Protein AF-A0A1F6NLU6-F1 (afdb_monomer_lite)

pLDDT: mean 85.19, std 16.69, range [38.31, 97.25]

Foldseek 3Di:
DPDPDPPPPPCDVVVVCVDLVVLQVLCVVLVHDSPDDPVNSVVSVVLVVLQVLCVVLVHDSPDDPQRSCCSVPNLVVQQVLCVVLVHDSPDGVVVSVVSVVVVVVVVVVVVVVVVVVD

Sequence (118 aa):
MPEQLNPKHMLYDEDIEDSEEMRLYEAQRLGLPPNTSREDIRDADDEHERKSSAKVLNLPEDATWDQIWEAENGEGERVSRALLFGLDRNTSHTDINKERQRRRKELLKKIWSQIRNT

Secondary structure (DSSP, 8-state):
-PPP--------HHHHHT-HHHHHHHHHHTT--TT--HHHHHHHHHHHHHHHHHHHTT--TT--HHHHHHHHH-HHHHHHHHHHTT--TT--HHHHHHHHHHHHHHHHHHHHHHHHT-

Structure (mmCIF, N/CA/C/O backbone):
data_AF-A0A1F6NLU6-F1
#
_entry.id   AF-A0A1F6NLU6-F1
#
loop_
_atom_site.group_PDB
_atom_site.id
_atom_site.type_symbol
_atom_site.label_atom_id
_atom_site.label_alt_id
_atom_site.label_comp_id
_atom_site.label_asym_id
_atom_site.label_entity_id
_atom_site.label_seq_id
_atom_site.pdbx_PDB_ins_code
_atom_site.Cartn_x
_atom_site.Cartn_y
_atom_site.Cartn_z
_atom_site.occupancy
_atom_site.B_iso_or_equiv
_atom_site.auth_seq_id
_atom_site.auth_comp_id
_atom_site.auth_asym_id
_atom_site.auth_atom_id
_atom_site.pdbx_PDB_model_num
ATOM 1 N N . MET A 1 1 ? 8.544 43.516 -31.305 1.00 38.31 1 MET A N 1
ATOM 2 C CA . MET A 1 1 ? 7.720 42.376 -30.856 1.00 38.31 1 MET A CA 1
ATOM 3 C C . MET A 1 1 ? 8.310 41.915 -29.534 1.00 38.31 1 MET A C 1
ATOM 5 O O . MET A 1 1 ? 9.473 41.533 -29.570 1.00 38.31 1 MET A O 1
ATOM 9 N N . PRO A 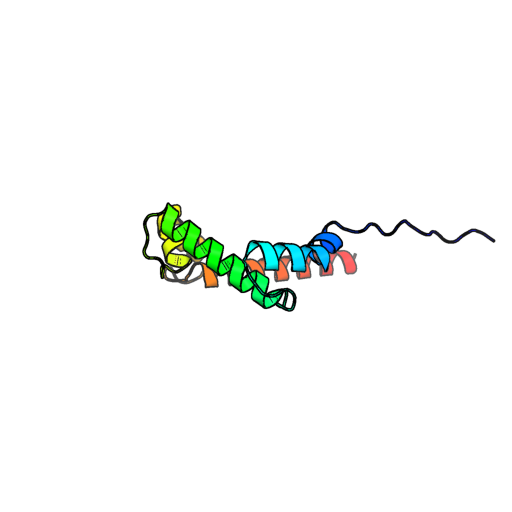1 2 ? 7.638 42.049 -28.379 1.00 41.19 2 PRO A N 1
ATOM 10 C CA . PRO A 1 2 ? 8.167 41.458 -27.160 1.00 41.19 2 PRO A CA 1
ATOM 11 C C . PRO A 1 2 ? 8.045 39.936 -27.271 1.00 41.19 2 PRO A C 1
ATOM 13 O O . PRO A 1 2 ? 6.957 39.404 -27.491 1.00 41.19 2 PRO A O 1
ATOM 16 N N . GLU A 1 3 ? 9.196 39.277 -27.189 1.00 43.41 3 GLU A N 1
ATOM 17 C CA . GLU A 1 3 ? 9.352 37.833 -27.065 1.00 43.41 3 GLU A CA 1
ATOM 18 C C . GLU A 1 3 ? 8.503 37.354 -25.887 1.00 43.41 3 GLU A C 1
ATOM 20 O O . GLU A 1 3 ? 8.671 37.790 -24.746 1.00 43.41 3 GLU A O 1
ATOM 25 N N . GLN A 1 4 ? 7.521 36.515 -26.195 1.00 46.28 4 GLN A N 1
ATOM 26 C CA . GLN A 1 4 ? 6.687 35.876 -25.196 1.00 46.28 4 GLN A CA 1
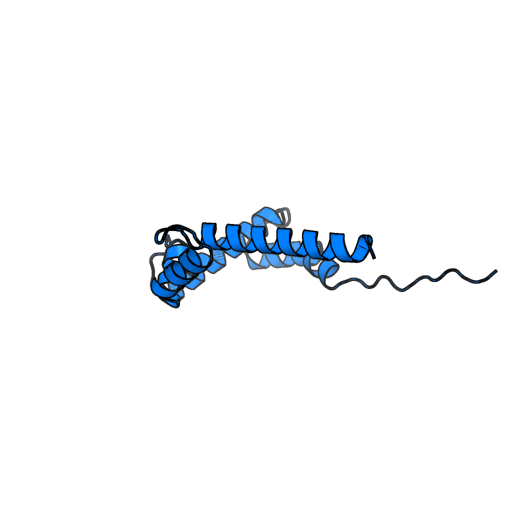ATOM 27 C C . GLN A 1 4 ? 7.580 34.985 -24.334 1.00 46.28 4 GLN A C 1
ATOM 29 O O . GLN A 1 4 ? 8.383 34.213 -24.855 1.00 46.28 4 GLN A O 1
ATOM 34 N N . LEU A 1 5 ? 7.431 35.132 -23.015 1.00 41.91 5 LEU A N 1
ATOM 35 C CA . LEU A 1 5 ? 7.952 34.238 -21.986 1.00 41.91 5 LEU A CA 1
ATOM 36 C C . LEU A 1 5 ? 7.969 32.787 -22.486 1.00 41.91 5 LEU A C 1
ATOM 38 O O . LEU A 1 5 ? 6.912 32.178 -22.623 1.00 41.91 5 LEU A O 1
ATOM 42 N N . ASN A 1 6 ? 9.157 32.226 -22.703 1.00 47.69 6 ASN A N 1
ATOM 43 C CA . ASN A 1 6 ? 9.328 30.783 -22.653 1.00 47.69 6 ASN A CA 1
ATOM 44 C C . ASN A 1 6 ? 9.961 30.475 -21.294 1.00 47.69 6 ASN A C 1
ATOM 46 O O . ASN A 1 6 ? 11.194 30.470 -21.178 1.00 47.69 6 ASN A O 1
ATOM 50 N N . PRO A 1 7 ? 9.156 30.342 -20.221 1.00 44.59 7 PRO A N 1
ATOM 51 C CA . PRO A 1 7 ? 9.694 29.844 -18.979 1.00 44.59 7 PRO A CA 1
ATOM 52 C C . PRO A 1 7 ? 10.121 28.422 -19.304 1.00 44.59 7 PRO A C 1
ATOM 54 O O . PRO A 1 7 ? 9.279 27.585 -19.619 1.00 44.59 7 PRO A O 1
ATOM 57 N N . LYS A 1 8 ? 11.441 28.198 -19.308 1.00 47.38 8 LYS A N 1
ATOM 58 C CA . LYS A 1 8 ? 12.059 26.880 -19.180 1.00 47.38 8 LYS A CA 1
ATOM 59 C C . LYS A 1 8 ? 11.054 25.950 -18.522 1.00 47.38 8 LYS A C 1
ATOM 61 O O . LYS A 1 8 ? 10.685 26.219 -17.380 1.00 47.38 8 LYS A O 1
ATOM 66 N N . HIS A 1 9 ? 10.608 24.942 -19.273 1.00 45.69 9 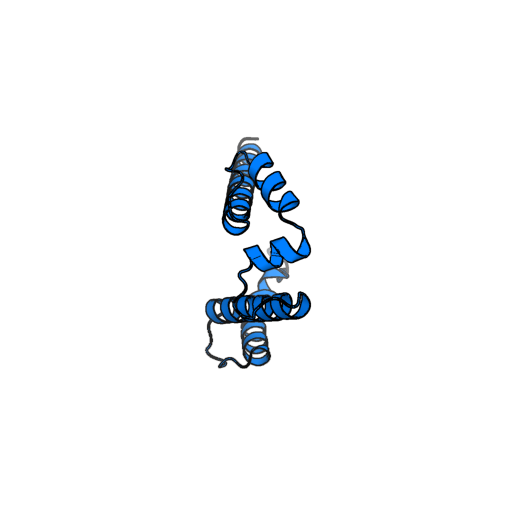HIS A N 1
ATOM 67 C CA . HIS A 1 9 ? 10.008 23.729 -18.742 1.00 45.69 9 HIS A CA 1
ATOM 68 C C . HIS A 1 9 ? 10.713 23.449 -17.411 1.00 45.69 9 HIS A C 1
ATOM 70 O O . HIS A 1 9 ? 11.875 23.037 -17.394 1.00 45.69 9 HIS A O 1
ATOM 76 N N . MET A 1 10 ? 10.066 23.801 -16.300 1.00 45.38 10 MET A N 1
ATOM 77 C CA . MET A 1 10 ? 10.396 23.205 -15.025 1.00 45.38 10 MET A CA 1
ATOM 78 C C . MET A 1 10 ? 9.946 21.776 -15.250 1.00 45.38 10 MET A C 1
ATOM 80 O O . MET A 1 10 ? 8.759 21.498 -15.155 1.00 45.38 10 MET A O 1
ATOM 84 N N . LEU A 1 11 ? 10.868 20.931 -15.715 1.00 47.03 11 LEU A N 1
ATOM 85 C CA . LEU A 1 11 ? 10.758 19.498 -15.517 1.00 47.03 11 LEU A CA 1
ATOM 86 C C . LEU A 1 11 ? 10.603 19.372 -14.009 1.00 47.03 11 LEU A C 1
ATOM 88 O O . LEU A 1 11 ? 11.558 19.605 -13.266 1.00 47.03 11 LEU A O 1
ATOM 92 N N . TYR A 1 12 ? 9.361 19.223 -13.567 1.00 47.94 12 TYR A N 1
ATOM 93 C CA . TYR A 1 12 ? 9.080 18.972 -12.170 1.00 47.94 12 TYR A CA 1
ATOM 94 C C . TYR A 1 12 ? 9.741 17.628 -11.849 1.00 47.94 12 TYR A C 1
ATOM 96 O O . TYR A 1 12 ? 9.830 16.770 -12.726 1.00 47.94 12 TYR A O 1
ATOM 104 N N . ASP A 1 13 ? 10.200 17.420 -10.617 1.00 51.47 13 ASP A N 1
ATOM 105 C CA . ASP A 1 13 ? 10.707 16.105 -10.190 1.00 51.47 13 ASP A CA 1
ATOM 106 C C . ASP A 1 13 ? 9.679 14.979 -10.489 1.00 51.47 13 ASP A C 1
ATOM 108 O O . ASP A 1 13 ? 10.053 13.837 -10.747 1.00 51.47 13 ASP A O 1
ATOM 112 N N . GLU A 1 14 ? 8.391 15.340 -10.588 1.00 49.94 14 GLU A N 1
ATOM 113 C CA . GLU A 1 14 ? 7.273 14.501 -11.046 1.00 49.94 14 GLU A CA 1
ATOM 114 C C . GLU A 1 14 ? 7.444 13.927 -12.475 1.00 49.94 14 GLU A C 1
ATOM 116 O O . GLU A 1 14 ? 7.012 12.806 -12.729 1.00 49.94 14 GLU A O 1
ATOM 121 N N . ASP A 1 15 ? 8.108 14.629 -13.406 1.00 51.50 15 ASP A N 1
ATOM 122 C CA . ASP A 1 15 ? 8.338 14.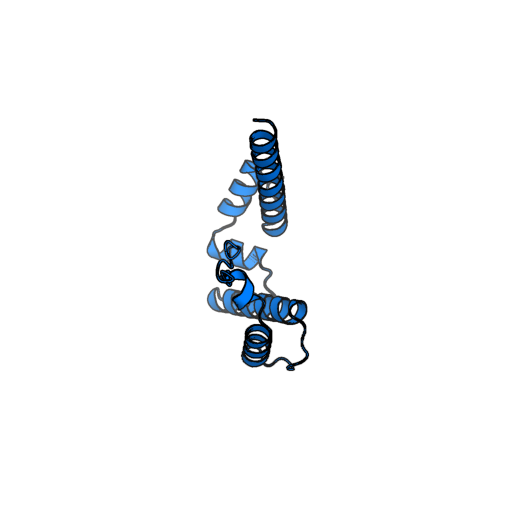142 -14.781 1.00 51.50 15 ASP A CA 1
ATOM 123 C C . ASP A 1 15 ? 9.472 13.097 -14.858 1.00 51.50 15 ASP A C 1
ATOM 125 O O . ASP A 1 15 ? 9.578 12.355 -15.840 1.00 51.50 15 ASP A O 1
ATOM 129 N N . ILE A 1 16 ? 10.344 13.039 -13.842 1.00 54.38 16 ILE A N 1
ATOM 130 C CA . ILE A 1 16 ? 11.481 12.106 -13.788 1.00 54.38 16 ILE A CA 1
ATOM 131 C C . ILE A 1 16 ? 11.016 10.735 -13.289 1.00 54.38 16 ILE A C 1
ATOM 133 O O . ILE A 1 16 ? 11.362 9.725 -13.908 1.00 54.38 16 ILE A O 1
ATOM 137 N N . GLU A 1 17 ? 10.200 10.696 -12.229 1.00 59.28 17 GLU A N 1
ATOM 138 C CA . GLU A 1 17 ? 9.613 9.457 -11.685 1.00 59.28 17 GLU A CA 1
ATOM 139 C C . GLU A 1 17 ? 8.724 8.749 -12.722 1.00 59.28 17 GLU A C 1
ATOM 141 O O . GLU A 1 17 ? 8.755 7.526 -12.846 1.00 59.28 17 GLU A O 1
ATOM 146 N N . ASP A 1 18 ? 8.023 9.514 -13.565 1.00 68.56 18 ASP A N 1
ATOM 147 C CA . ASP A 1 18 ? 7.193 8.999 -14.657 1.00 68.56 18 ASP A CA 1
ATOM 148 C C . ASP A 1 18 ? 7.917 8.977 -16.025 1.00 68.56 18 ASP A C 1
ATOM 150 O O . ASP A 1 18 ? 7.281 8.959 -17.091 1.00 68.56 18 ASP A O 1
ATOM 154 N N . SER A 1 19 ? 9.251 8.881 -16.038 1.00 84.69 19 SER A N 1
ATOM 155 C CA . SER A 1 19 ? 10.038 8.708 -17.269 1.00 84.69 19 SER A CA 1
ATOM 156 C C . SER A 1 19 ? 10.140 7.244 -17.724 1.00 84.69 19 SER A C 1
ATOM 158 O O . SER A 1 19 ? 10.094 6.294 -16.936 1.00 84.69 19 SER A O 1
ATOM 160 N N . GLU A 1 20 ? 10.230 7.031 -19.037 1.00 90.06 20 GLU A N 1
ATOM 161 C CA . GLU A 1 20 ? 10.400 5.691 -19.626 1.00 90.06 20 GLU A CA 1
ATOM 162 C C . GLU A 1 20 ? 11.716 5.033 -19.178 1.00 90.06 20 GLU A C 1
ATOM 164 O O . GLU A 1 20 ? 11.780 3.822 -18.975 1.00 90.06 20 GLU A O 1
ATOM 169 N N . GLU A 1 21 ? 12.753 5.845 -18.969 1.00 89.81 21 GLU A N 1
ATOM 170 C CA . GLU A 1 21 ? 14.048 5.403 -18.454 1.00 89.81 21 GLU A CA 1
ATOM 171 C C . GLU A 1 21 ? 13.927 4.840 -17.032 1.00 89.81 21 GLU A C 1
ATOM 173 O O . GLU A 1 21 ? 14.421 3.742 -16.769 1.00 89.81 21 GLU A O 1
ATOM 178 N N . MET A 1 22 ? 13.188 5.523 -16.147 1.00 89.94 22 MET A N 1
ATOM 179 C CA . MET A 1 22 ? 12.914 5.027 -14.794 1.00 89.94 22 MET A CA 1
ATOM 180 C C . MET A 1 22 ? 12.110 3.727 -14.806 1.00 89.94 22 MET A C 1
ATOM 182 O O . MET A 1 22 ? 12.491 2.772 -14.132 1.00 89.94 22 MET A O 1
ATOM 186 N N . ARG A 1 23 ? 11.071 3.632 -15.648 1.00 93.38 23 ARG A N 1
ATOM 187 C CA . ARG A 1 23 ? 10.284 2.394 -15.806 1.00 93.38 23 ARG A CA 1
ATOM 188 C C . ARG A 1 23 ? 11.176 1.203 -16.174 1.00 93.38 23 ARG A C 1
ATOM 190 O O . ARG A 1 23 ? 11.049 0.126 -15.596 1.00 93.38 23 ARG A O 1
ATOM 197 N N . LEU A 1 24 ? 12.074 1.382 -17.145 1.00 94.88 24 LEU A N 1
ATOM 198 C CA . LEU A 1 24 ? 12.989 0.326 -17.588 1.00 94.88 24 LEU A CA 1
ATOM 199 C C . LEU A 1 24 ? 14.000 -0.055 -16.501 1.00 94.88 24 LEU A C 1
ATOM 201 O O . LEU A 1 24 ? 14.264 -1.244 -16.311 1.00 94.88 24 LEU A O 1
ATOM 205 N N . TYR A 1 25 ? 14.540 0.933 -15.784 1.00 94.19 25 TYR A N 1
ATOM 206 C CA . TYR A 1 25 ? 15.445 0.707 -14.659 1.00 94.19 25 TYR A CA 1
ATOM 207 C C . TYR A 1 25 ? 14.778 -0.114 -13.547 1.00 94.19 25 TYR A C 1
ATOM 209 O O . TYR A 1 25 ? 15.347 -1.102 -13.082 1.00 94.19 25 TYR A O 1
ATOM 217 N N . GLU A 1 26 ? 13.561 0.248 -13.146 1.00 93.94 26 GLU A N 1
ATOM 218 C CA . GLU A 1 26 ? 12.809 -0.454 -12.103 1.00 93.94 26 GLU A CA 1
ATOM 219 C C . GLU A 1 26 ? 12.428 -1.871 -12.528 1.00 93.94 26 GLU A C 1
ATOM 221 O O . GLU A 1 26 ? 12.646 -2.816 -11.766 1.00 93.94 26 GLU A O 1
ATOM 226 N N . ALA A 1 27 ? 11.953 -2.045 -13.767 1.00 95.94 27 ALA A N 1
ATOM 227 C CA . ALA A 1 27 ? 11.696 -3.368 -14.325 1.00 95.94 27 ALA A CA 1
ATOM 228 C C . ALA A 1 27 ? 12.955 -4.242 -14.252 1.00 95.94 27 ALA A C 1
ATOM 230 O O . ALA A 1 27 ? 12.900 -5.367 -13.760 1.00 95.94 27 ALA A O 1
ATOM 231 N N . GLN A 1 28 ? 14.112 -3.715 -14.661 1.00 96.50 28 GLN A N 1
ATOM 232 C CA . GLN A 1 28 ? 15.376 -4.444 -14.594 1.00 96.50 28 GLN A CA 1
ATOM 233 C C . GLN A 1 28 ? 15.791 -4.765 -13.152 1.00 96.50 28 GLN A C 1
ATOM 235 O O . GLN A 1 28 ? 16.199 -5.897 -12.882 1.00 96.50 28 GLN A O 1
ATOM 240 N N . ARG A 1 29 ? 15.680 -3.803 -12.225 1.00 94.88 29 ARG A N 1
ATOM 241 C CA . ARG A 1 29 ? 15.982 -3.988 -10.795 1.00 94.88 29 ARG A CA 1
ATOM 242 C C . ARG A 1 29 ? 15.167 -5.135 -10.194 1.00 94.88 29 ARG A C 1
ATOM 244 O O . ARG A 1 29 ? 15.702 -5.893 -9.389 1.00 94.88 29 ARG A O 1
ATOM 251 N N . LEU A 1 30 ? 13.908 -5.269 -10.606 1.00 95.06 30 LEU A N 1
ATOM 252 C CA . LEU A 1 30 ? 12.978 -6.305 -10.151 1.00 95.06 30 LEU A CA 1
ATOM 253 C C . LEU A 1 30 ? 13.045 -7.602 -10.978 1.00 95.06 30 LEU A C 1
ATOM 255 O O . LEU A 1 30 ? 12.329 -8.557 -10.684 1.00 95.06 30 LEU A O 1
ATOM 259 N N . GLY A 1 31 ? 13.898 -7.668 -12.007 1.00 96.38 31 GLY A N 1
ATOM 260 C CA . GLY A 1 31 ? 14.008 -8.833 -12.892 1.00 96.38 31 GLY A CA 1
ATOM 261 C C . GLY A 1 31 ? 12.800 -9.035 -13.817 1.00 96.38 31 GLY A C 1
ATOM 262 O O . GLY A 1 31 ? 12.576 -10.144 -14.304 1.00 96.38 31 GLY A O 1
ATOM 263 N N . LEU A 1 32 ? 12.020 -7.981 -14.055 1.00 96.38 32 LEU A N 1
ATOM 264 C CA . LEU A 1 32 ? 10.835 -7.972 -14.905 1.00 96.38 32 LEU A CA 1
ATOM 265 C C . LEU A 1 32 ? 11.197 -7.676 -16.375 1.00 96.38 32 LEU A C 1
ATOM 267 O O . LEU A 1 32 ? 12.187 -6.994 -16.659 1.00 96.38 32 LEU A O 1
ATOM 271 N N . PRO A 1 33 ? 10.392 -8.152 -17.342 1.00 97.25 33 PRO A N 1
ATOM 272 C CA . PRO A 1 33 ? 10.565 -7.818 -18.754 1.00 97.25 33 PRO A CA 1
ATOM 273 C C . PRO A 1 33 ? 10.527 -6.301 -19.036 1.00 97.25 33 PRO A C 1
ATOM 275 O O . PRO A 1 33 ? 9.774 -5.570 -18.394 1.00 97.25 33 PRO A O 1
ATOM 278 N N . PRO A 1 34 ? 11.235 -5.799 -20.064 1.00 92.19 34 PRO A N 1
ATOM 279 C CA . PRO A 1 34 ? 11.271 -4.364 -20.385 1.00 92.19 34 PRO A CA 1
ATOM 280 C C . PRO A 1 34 ? 9.933 -3.799 -20.900 1.00 92.19 34 PRO A C 1
ATOM 282 O O . PRO A 1 34 ? 9.728 -2.586 -20.944 1.00 92.19 34 PRO A O 1
ATOM 285 N N . ASN A 1 35 ? 8.993 -4.655 -21.305 1.00 94.75 35 ASN A N 1
ATOM 286 C CA . ASN A 1 35 ? 7.641 -4.257 -21.702 1.00 94.75 35 ASN A CA 1
ATOM 287 C C . ASN A 1 35 ? 6.636 -4.253 -20.531 1.00 94.75 35 ASN A C 1
ATOM 289 O O . ASN A 1 35 ? 5.458 -4.006 -20.771 1.00 94.75 35 ASN A O 1
ATOM 293 N N . THR A 1 36 ? 7.084 -4.500 -19.296 1.00 94.94 36 THR A N 1
ATOM 294 C CA . THR A 1 36 ? 6.229 -4.510 -18.095 1.00 94.94 36 THR A CA 1
ATOM 295 C C . THR A 1 36 ? 5.644 -3.128 -17.822 1.00 94.94 36 THR A C 1
ATOM 297 O O . THR A 1 36 ? 6.353 -2.123 -17.896 1.00 94.94 36 THR A O 1
ATOM 300 N N . SER A 1 37 ? 4.346 -3.046 -17.535 1.00 94.75 37 SER A N 1
ATOM 301 C CA . SER A 1 37 ? 3.702 -1.755 -17.293 1.00 94.75 37 SER A CA 1
ATOM 302 C C . SER A 1 37 ? 4.177 -1.127 -15.975 1.00 94.75 37 SER A C 1
ATOM 304 O O . SER A 1 37 ? 4.683 -1.814 -15.092 1.00 94.75 37 SER A O 1
ATOM 306 N N . ARG A 1 38 ? 3.992 0.189 -15.809 1.00 92.25 38 ARG A N 1
ATOM 307 C CA . ARG A 1 38 ? 4.263 0.854 -14.519 1.00 92.25 38 ARG A CA 1
ATOM 308 C C . ARG A 1 38 ? 3.383 0.356 -13.383 1.00 92.25 38 ARG A C 1
ATOM 310 O O . ARG A 1 38 ? 3.758 0.480 -12.226 1.00 92.25 38 ARG A O 1
ATOM 317 N N . GLU A 1 39 ? 2.176 -0.099 -13.691 1.00 93.00 39 GLU A N 1
ATOM 318 C CA . GLU A 1 39 ? 1.283 -0.669 -12.683 1.00 93.00 39 GLU A CA 1
ATOM 319 C C . GLU A 1 39 ? 1.846 -1.999 -12.188 1.00 93.00 39 GLU A C 1
ATOM 321 O O . GLU A 1 39 ? 2.115 -2.124 -11.002 1.00 93.00 39 GLU A O 1
ATOM 326 N N . ASP A 1 40 ? 2.205 -2.899 -13.104 1.00 94.81 40 ASP A N 1
ATOM 327 C CA . ASP A 1 40 ? 2.804 -4.190 -12.749 1.00 94.81 40 ASP A CA 1
ATOM 328 C C . ASP A 1 40 ? 4.161 -4.042 -12.033 1.00 94.81 40 ASP A C 1
ATOM 330 O O . ASP A 1 40 ? 4.483 -4.830 -11.148 1.00 94.81 40 ASP A O 1
ATOM 334 N N . ILE A 1 41 ? 4.973 -3.043 -12.407 1.00 95.56 41 ILE A N 1
ATOM 335 C CA . ILE A 1 41 ? 6.236 -2.733 -11.715 1.00 95.56 41 ILE A CA 1
ATOM 336 C C . ILE A 1 41 ? 5.967 -2.303 -10.274 1.00 95.56 41 ILE A C 1
ATOM 338 O O . ILE A 1 41 ? 6.631 -2.803 -9.372 1.00 95.56 41 ILE A O 1
ATOM 342 N N . ARG A 1 42 ? 4.994 -1.409 -10.054 1.00 93.12 42 ARG A N 1
ATOM 343 C CA . ARG A 1 42 ? 4.618 -0.960 -8.706 1.00 93.12 42 ARG A CA 1
ATOM 344 C C . ARG A 1 42 ? 4.077 -2.110 -7.870 1.00 93.12 42 ARG A C 1
ATOM 346 O O . ARG A 1 42 ? 4.523 -2.281 -6.747 1.00 93.12 42 ARG A O 1
ATOM 353 N N . ASP A 1 43 ? 3.208 -2.941 -8.438 1.00 93.56 43 ASP A N 1
ATOM 354 C CA . ASP A 1 43 ? 2.674 -4.116 -7.746 1.00 93.56 43 ASP A CA 1
ATOM 355 C C . ASP A 1 43 ? 3.789 -5.107 -7.366 1.00 93.56 43 ASP A C 1
ATOM 357 O O . ASP A 1 43 ? 3.791 -5.675 -6.272 1.00 93.56 43 ASP A O 1
ATOM 361 N N . ALA A 1 44 ? 4.766 -5.310 -8.255 1.00 95.06 44 ALA A N 1
ATOM 362 C CA . ALA A 1 44 ? 5.914 -6.170 -7.991 1.00 95.06 44 ALA A CA 1
ATOM 363 C C . ALA A 1 44 ? 6.868 -5.584 -6.941 1.00 95.06 44 ALA A C 1
ATOM 365 O O . ALA A 1 44 ? 7.421 -6.341 -6.140 1.00 95.06 44 ALA A O 1
ATOM 366 N N . ASP A 1 45 ? 7.070 -4.266 -6.938 1.00 95.00 45 ASP A N 1
ATOM 367 C CA . ASP A 1 45 ? 7.885 -3.591 -5.930 1.00 95.00 45 ASP A CA 1
ATOM 368 C C . ASP A 1 45 ? 7.208 -3.625 -4.558 1.00 95.00 45 ASP A C 1
ATOM 370 O O . ASP A 1 45 ? 7.836 -4.047 -3.590 1.00 95.00 45 ASP A O 1
ATOM 374 N N . ASP A 1 46 ? 5.909 -3.315 -4.490 1.00 93.00 46 ASP A N 1
ATOM 375 C CA . ASP A 1 46 ? 5.094 -3.416 -3.274 1.00 93.00 46 ASP A CA 1
ATOM 376 C C . ASP A 1 46 ? 5.163 -4.836 -2.683 1.00 93.00 46 ASP A C 1
ATOM 378 O O . ASP A 1 46 ? 5.329 -5.017 -1.473 1.00 93.00 46 ASP A O 1
ATOM 382 N N . GLU A 1 47 ? 5.079 -5.874 -3.522 1.00 95.44 47 GLU A N 1
ATOM 383 C CA . GLU A 1 47 ? 5.206 -7.266 -3.082 1.00 95.44 47 GLU A CA 1
ATOM 384 C C . GLU A 1 47 ? 6.634 -7.609 -2.630 1.00 95.44 47 GLU A C 1
ATOM 386 O O . GLU A 1 47 ? 6.826 -8.317 -1.634 1.00 95.44 47 GLU A O 1
ATOM 391 N N . HIS A 1 48 ? 7.653 -7.107 -3.330 1.00 95.00 48 HIS A N 1
ATOM 392 C CA . HIS A 1 48 ? 9.049 -7.279 -2.941 1.00 95.00 48 HIS A CA 1
ATOM 393 C C . HIS A 1 48 ? 9.329 -6.629 -1.576 1.00 95.00 48 HIS A C 1
ATOM 395 O O . HIS A 1 48 ? 9.936 -7.258 -0.701 1.00 95.00 48 HIS A O 1
ATOM 401 N N . GLU A 1 49 ? 8.849 -5.406 -1.359 1.00 95.25 49 GLU A N 1
ATOM 402 C CA . GLU A 1 49 ? 8.935 -4.704 -0.080 1.00 95.25 49 GLU A CA 1
ATOM 403 C C . GLU A 1 49 ? 8.198 -5.460 1.023 1.00 95.25 49 GLU A C 1
ATOM 405 O O . GLU A 1 49 ? 8.780 -5.698 2.083 1.00 95.25 49 GLU A O 1
ATOM 410 N N . ARG A 1 50 ? 6.970 -5.928 0.768 1.00 96.75 50 ARG A N 1
ATOM 411 C CA . ARG A 1 50 ? 6.188 -6.711 1.736 1.00 96.75 50 ARG A CA 1
ATOM 412 C C . ARG A 1 50 ? 6.962 -7.932 2.217 1.00 96.75 50 ARG A C 1
ATOM 414 O O . ARG A 1 50 ? 7.089 -8.157 3.422 1.00 96.75 50 ARG A O 1
ATOM 421 N N . LYS A 1 51 ? 7.516 -8.712 1.285 1.00 96.94 51 LYS A N 1
ATOM 422 C CA . LYS A 1 51 ? 8.317 -9.904 1.600 1.00 96.94 51 LYS A CA 1
ATOM 423 C C . LYS A 1 51 ? 9.589 -9.558 2.364 1.00 96.94 51 LYS A C 1
ATOM 425 O O . LYS A 1 51 ? 9.953 -10.270 3.301 1.00 96.94 51 LYS A O 1
ATOM 430 N N . SER A 1 52 ? 10.265 -8.478 1.978 1.00 95.88 52 SER A N 1
ATOM 431 C CA . SER A 1 52 ? 11.464 -7.997 2.665 1.00 95.88 52 SER A CA 1
ATOM 432 C C . SER A 1 52 ? 11.156 -7.615 4.116 1.00 95.88 52 SER A C 1
ATOM 434 O O . SER A 1 52 ? 11.822 -8.098 5.033 1.00 95.88 52 SER A O 1
ATOM 436 N N . SER A 1 53 ? 10.095 -6.840 4.345 1.00 95.88 53 SER A N 1
ATOM 437 C CA . SER A 1 53 ? 9.649 -6.427 5.680 1.00 95.88 53 SER A CA 1
ATOM 438 C C . SER A 1 53 ? 9.219 -7.619 6.533 1.00 95.88 53 SER A C 1
ATOM 440 O O . SER A 1 53 ? 9.675 -7.755 7.670 1.00 95.88 53 SER A O 1
ATOM 442 N N . ALA A 1 54 ? 8.437 -8.550 5.973 1.00 96.81 54 ALA A N 1
ATOM 443 C CA . ALA A 1 54 ? 8.076 -9.791 6.658 1.00 96.81 54 ALA A CA 1
ATOM 444 C C . ALA A 1 54 ? 9.323 -10.567 7.112 1.00 96.81 54 ALA A C 1
ATOM 446 O O . ALA A 1 54 ? 9.415 -10.984 8.266 1.00 96.81 54 ALA A O 1
ATOM 447 N N . LYS A 1 55 ? 10.330 -10.688 6.240 1.00 96.56 55 LYS A N 1
ATOM 448 C CA . LYS A 1 55 ? 11.594 -11.360 6.558 1.00 96.56 55 LYS A CA 1
ATOM 449 C C . LYS A 1 55 ? 12.376 -10.654 7.668 1.00 96.56 55 LYS A C 1
ATOM 451 O O . LYS A 1 55 ? 12.883 -11.331 8.559 1.00 96.56 55 LYS A O 1
ATOM 456 N N . VAL A 1 56 ? 12.486 -9.324 7.630 1.00 96.50 56 VAL A N 1
ATOM 457 C CA . VAL A 1 56 ? 13.186 -8.529 8.661 1.00 96.50 56 VAL A CA 1
ATOM 458 C C . VAL A 1 56 ? 12.546 -8.719 10.036 1.00 96.50 56 VAL A C 1
ATOM 460 O O . VAL A 1 56 ? 13.255 -8.835 11.034 1.00 96.50 56 VAL A O 1
ATOM 463 N N . LEU A 1 57 ? 11.218 -8.818 10.080 1.00 94.81 57 LEU A N 1
ATOM 464 C CA . LEU A 1 57 ? 10.440 -9.014 11.305 1.00 94.81 57 LEU A CA 1
ATOM 465 C C . LEU A 1 57 ? 10.278 -10.489 11.693 1.00 94.81 57 LEU A C 1
ATOM 467 O O . LEU A 1 57 ? 9.592 -10.798 12.666 1.00 94.81 57 LEU A O 1
ATOM 471 N N . ASN A 1 58 ? 10.916 -11.402 10.953 1.00 96.12 58 ASN A N 1
ATOM 472 C CA . ASN A 1 58 ? 10.831 -12.846 11.155 1.00 96.12 58 ASN A CA 1
ATOM 473 C C . ASN A 1 58 ? 9.379 -13.376 11.131 1.00 96.12 58 ASN A C 1
ATOM 475 O O . ASN A 1 58 ? 9.014 -14.283 11.884 1.00 96.12 58 ASN A O 1
ATOM 479 N N . LEU A 1 59 ? 8.554 -12.786 10.267 1.00 95.06 59 LEU A N 1
ATOM 480 C CA . LEU A 1 59 ? 7.190 -13.203 9.962 1.00 95.06 59 LEU A CA 1
ATOM 481 C C . LEU A 1 59 ? 7.172 -14.183 8.772 1.00 95.06 59 LEU A C 1
ATOM 483 O O . LEU A 1 59 ? 8.126 -14.231 7.989 1.00 95.06 59 LEU A O 1
ATOM 487 N N . PRO A 1 60 ? 6.087 -14.963 8.606 1.00 96.50 60 PRO A N 1
ATOM 488 C CA . PRO A 1 60 ? 5.864 -15.770 7.407 1.00 96.50 60 PRO A CA 1
ATOM 489 C C . PRO A 1 60 ? 5.916 -14.943 6.112 1.00 96.50 60 PRO A C 1
ATOM 491 O O . PRO A 1 60 ? 5.517 -13.782 6.091 1.00 96.50 60 PRO A O 1
ATOM 494 N N . GLU A 1 61 ? 6.367 -15.544 5.006 1.00 93.88 61 GLU A N 1
ATOM 495 C CA . GLU A 1 61 ? 6.472 -14.852 3.707 1.00 93.88 61 GLU A CA 1
ATOM 496 C C . GLU A 1 61 ? 5.106 -14.391 3.164 1.00 93.88 61 GLU A C 1
ATOM 498 O O . GLU A 1 61 ? 5.031 -13.428 2.402 1.00 93.88 61 GLU A O 1
ATOM 503 N N . ASP A 1 62 ? 4.013 -15.035 3.573 1.00 95.38 62 ASP A N 1
ATOM 504 C CA . ASP A 1 62 ? 2.632 -14.678 3.235 1.00 95.38 62 ASP A CA 1
ATOM 505 C C . ASP A 1 62 ? 2.006 -13.655 4.203 1.00 95.38 62 ASP A C 1
ATOM 507 O O . ASP A 1 62 ? 0.822 -13.341 4.080 1.00 95.38 62 ASP A O 1
ATOM 511 N N . ALA A 1 63 ? 2.786 -13.091 5.136 1.00 93.56 63 ALA A N 1
ATOM 512 C CA . ALA A 1 63 ? 2.304 -12.081 6.072 1.00 93.56 63 ALA A CA 1
ATOM 513 C C . ALA A 1 63 ? 1.757 -10.840 5.351 1.00 93.56 63 ALA A C 1
ATOM 515 O O . ALA A 1 63 ? 2.428 -10.187 4.551 1.00 93.56 63 ALA A O 1
ATOM 516 N N . THR A 1 64 ? 0.523 -10.481 5.675 1.00 94.56 64 THR A N 1
ATOM 517 C CA . THR A 1 64 ? -0.133 -9.281 5.152 1.00 94.56 64 THR A CA 1
ATOM 518 C C . THR A 1 64 ? 0.527 -8.007 5.681 1.00 94.56 64 THR A C 1
ATOM 520 O O . THR A 1 64 ? 1.143 -8.004 6.748 1.00 94.56 64 THR A O 1
ATOM 523 N N . TRP A 1 65 ? 0.341 -6.888 4.976 1.00 89.94 65 TRP A N 1
ATOM 524 C CA . TRP A 1 65 ? 0.792 -5.579 5.457 1.00 89.94 65 TRP A CA 1
ATOM 525 C C . TRP A 1 65 ? 0.213 -5.203 6.824 1.00 89.94 65 TRP A C 1
ATOM 527 O O . TRP A 1 65 ? 0.912 -4.579 7.615 1.00 89.94 65 TRP A O 1
ATOM 537 N N . ASP A 1 66 ? -1.020 -5.619 7.131 1.00 88.31 66 ASP A N 1
ATOM 538 C CA . ASP A 1 66 ? -1.608 -5.408 8.458 1.00 88.31 66 ASP A CA 1
ATOM 539 C C . ASP A 1 66 ? -0.799 -6.147 9.540 1.00 88.31 66 ASP A C 1
ATOM 541 O O . ASP A 1 66 ? -0.445 -5.550 10.550 1.00 88.31 66 ASP A O 1
ATOM 545 N N . GLN A 1 67 ? -0.424 -7.410 9.305 1.00 89.12 67 GLN A N 1
ATOM 546 C CA . GLN A 1 67 ? 0.389 -8.194 10.247 1.00 89.12 67 GLN A CA 1
ATOM 547 C C . GLN A 1 67 ? 1.812 -7.644 10.398 1.00 89.12 67 GLN A C 1
ATOM 549 O O . GLN A 1 67 ? 2.347 -7.618 11.506 1.00 89.12 67 GLN A O 1
ATOM 554 N N . ILE A 1 68 ? 2.425 -7.199 9.296 1.00 92.81 68 ILE A N 1
ATOM 555 C CA . ILE A 1 68 ? 3.740 -6.540 9.302 1.00 92.81 68 ILE A CA 1
ATOM 556 C C . ILE A 1 68 ? 3.674 -5.274 10.156 1.00 92.81 68 ILE A C 1
ATOM 558 O O . ILE A 1 68 ? 4.480 -5.089 11.065 1.00 92.81 68 ILE A O 1
ATOM 562 N N . TRP A 1 69 ? 2.666 -4.437 9.922 1.00 88.69 69 TRP A N 1
ATOM 563 C CA . TRP A 1 69 ? 2.504 -3.190 10.653 1.00 88.69 69 TRP A CA 1
ATOM 564 C C . TRP A 1 69 ? 2.223 -3.415 12.139 1.00 88.69 69 TRP A C 1
ATOM 566 O O . TRP A 1 69 ? 2.774 -2.712 12.988 1.00 88.69 69 TRP A O 1
ATOM 576 N N . GLU A 1 70 ? 1.385 -4.399 12.470 1.00 87.38 70 GLU A N 1
ATOM 577 C CA . GLU A 1 70 ? 1.114 -4.792 13.852 1.00 87.38 70 GLU A CA 1
ATOM 578 C C . GLU A 1 70 ? 2.379 -5.293 14.559 1.00 87.38 70 GLU A C 1
ATOM 580 O O . GLU A 1 70 ? 2.567 -4.993 15.737 1.00 87.38 70 GLU A O 1
ATOM 585 N N . ALA A 1 71 ? 3.275 -5.992 13.858 1.00 87.81 71 ALA A N 1
ATOM 586 C CA . ALA A 1 71 ? 4.558 -6.411 14.416 1.00 87.81 71 ALA A CA 1
ATOM 587 C C . ALA A 1 71 ? 5.518 -5.230 14.661 1.00 87.81 71 ALA A C 1
ATOM 589 O O . ALA A 1 71 ? 6.240 -5.237 15.658 1.00 87.81 71 ALA A O 1
ATOM 590 N N . GLU A 1 72 ? 5.512 -4.207 13.800 1.00 88.00 72 GLU A N 1
ATOM 591 C CA . GLU A 1 72 ? 6.366 -3.017 13.949 1.00 88.00 72 GLU A CA 1
ATOM 592 C C . GLU A 1 72 ? 5.868 -2.036 15.015 1.00 88.00 72 GLU A C 1
ATOM 594 O O . GLU A 1 72 ? 6.656 -1.495 15.790 1.00 88.00 72 GLU A O 1
ATOM 599 N N . ASN A 1 73 ? 4.558 -1.785 15.046 1.00 83.44 73 ASN A N 1
ATOM 600 C CA . ASN A 1 73 ? 3.967 -0.662 15.781 1.00 83.44 73 ASN A CA 1
ATOM 601 C C . ASN A 1 73 ? 3.048 -1.105 16.929 1.00 83.44 73 ASN A C 1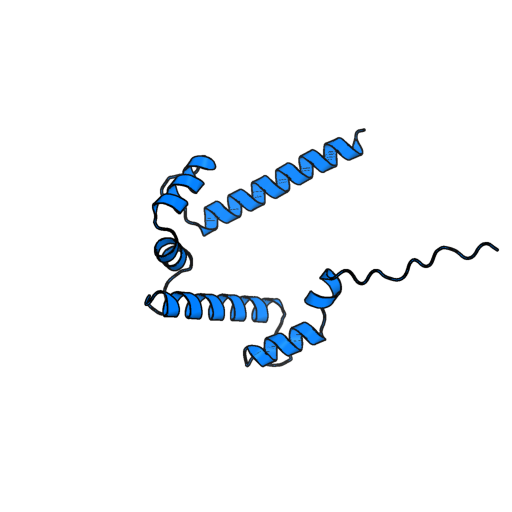
ATOM 603 O O . ASN A 1 73 ? 2.671 -0.292 17.779 1.00 83.44 73 ASN A O 1
ATOM 607 N N . GLY A 1 74 ? 2.687 -2.390 16.971 1.00 81.69 74 GLY A N 1
ATOM 608 C CA . GLY A 1 74 ? 1.704 -2.941 17.894 1.00 81.69 74 GLY A CA 1
ATOM 609 C C . GLY A 1 74 ? 0.258 -2.603 17.516 1.00 81.69 74 GLY A C 1
ATOM 610 O O . GLY A 1 74 ? -0.044 -1.607 16.859 1.00 81.69 74 GLY A O 1
ATOM 611 N N . GLU A 1 75 ? -0.680 -3.408 18.020 1.00 79.06 75 GLU A N 1
ATOM 612 C CA . GLU A 1 75 ? -2.123 -3.236 17.777 1.00 79.06 75 GLU A CA 1
ATOM 613 C C . GLU A 1 75 ? -2.664 -1.878 18.283 1.00 79.06 75 GLU A C 1
ATOM 615 O O . GLU A 1 75 ? -3.643 -1.333 17.765 1.00 79.06 75 GLU A O 1
ATOM 620 N N . GLY A 1 76 ? -2.012 -1.291 19.292 1.00 83.56 76 GLY A N 1
ATOM 621 C CA . GLY A 1 76 ? -2.442 -0.040 19.916 1.00 83.56 76 GLY A CA 1
ATOM 622 C C . GLY A 1 76 ? -2.445 1.161 18.966 1.00 83.56 76 GLY A C 1
ATOM 623 O O . GLY A 1 76 ? -3.346 2.000 19.061 1.00 83.56 76 GLY A O 1
ATOM 624 N N . GLU A 1 77 ? -1.488 1.247 18.037 1.00 86.12 77 GLU A N 1
ATOM 625 C CA . GLU A 1 77 ? -1.412 2.344 17.061 1.00 86.12 77 GLU A CA 1
ATOM 626 C C . GLU A 1 77 ? -2.568 2.258 16.057 1.00 86.12 77 GLU A C 1
ATOM 628 O O . GLU A 1 77 ? -3.291 3.246 15.874 1.00 86.12 77 GLU A O 1
ATOM 633 N N . ARG A 1 78 ? -2.846 1.054 15.532 1.00 89.94 78 ARG A N 1
ATOM 634 C CA . ARG A 1 78 ? -4.006 0.767 14.672 1.00 89.94 78 ARG A CA 1
ATOM 635 C C . ARG A 1 78 ? -5.310 1.203 15.324 1.00 89.94 78 ARG A C 1
ATOM 637 O O . ARG A 1 78 ? -6.057 2.004 14.759 1.00 89.94 78 ARG A O 1
ATOM 644 N N . VAL A 1 79 ? -5.573 0.697 16.531 1.00 89.00 79 VAL A N 1
ATOM 645 C CA . VAL A 1 79 ? -6.819 0.951 17.268 1.00 89.00 79 VAL A CA 1
ATOM 646 C C . VAL A 1 79 ? -6.967 2.439 17.570 1.00 89.00 79 VAL A C 1
ATOM 648 O O . VAL A 1 79 ? -8.031 3.009 17.332 1.00 89.00 79 VAL A O 1
ATOM 651 N N . SER A 1 80 ? -5.901 3.094 18.034 1.00 90.62 80 SER A N 1
ATOM 652 C CA . SER A 1 80 ? -5.920 4.532 18.325 1.00 90.62 80 SER A CA 1
ATOM 653 C C . SER A 1 80 ? -6.272 5.351 17.085 1.00 90.62 80 SER A C 1
ATOM 655 O O . SER A 1 80 ? -7.087 6.272 17.155 1.00 90.62 80 SER A O 1
ATOM 657 N N . ARG A 1 81 ? -5.708 4.994 15.928 1.00 90.88 81 ARG A N 1
ATOM 658 C CA . ARG A 1 81 ? -5.961 5.683 14.659 1.00 90.88 81 ARG A CA 1
ATOM 659 C C . ARG A 1 81 ? -7.373 5.434 14.132 1.00 90.88 81 ARG A C 1
ATOM 661 O O . ARG A 1 81 ? -8.014 6.376 13.668 1.00 90.88 81 ARG A O 1
ATOM 668 N N . ALA A 1 82 ? -7.875 4.204 14.249 1.00 93.62 82 ALA A N 1
ATOM 669 C CA . ALA A 1 82 ? -9.256 3.866 13.912 1.00 93.62 82 ALA A CA 1
ATOM 670 C C . ALA A 1 82 ? -10.242 4.708 14.732 1.00 93.62 82 ALA A C 1
ATOM 672 O O . ALA A 1 82 ? -11.091 5.400 14.166 1.00 93.62 82 ALA A O 1
ATOM 673 N N . LEU A 1 83 ? -10.061 4.738 16.055 1.00 95.25 83 LEU A N 1
ATOM 674 C CA . LEU A 1 83 ? -10.905 5.509 16.967 1.00 95.25 83 LEU A CA 1
ATOM 675 C C . LEU A 1 83 ? -10.795 7.021 16.724 1.00 95.25 83 LEU A C 1
ATOM 677 O O . LEU A 1 83 ? -11.813 7.710 16.744 1.00 95.25 83 LEU A O 1
ATOM 681 N N . LEU A 1 84 ? -9.601 7.543 16.418 1.00 94.50 84 LEU A N 1
ATOM 682 C CA . LEU A 1 84 ? -9.404 8.951 16.042 1.00 94.50 84 LEU A CA 1
ATOM 683 C C . LEU A 1 84 ? -10.209 9.331 14.791 1.00 94.50 84 LEU A C 1
ATOM 685 O O . LEU A 1 84 ? -10.693 10.458 14.662 1.00 94.50 84 LEU A O 1
ATOM 689 N N . PHE A 1 85 ? -10.369 8.395 13.859 1.00 93.81 85 PHE A N 1
ATOM 690 C CA . PHE A 1 85 ? -11.220 8.581 12.693 1.00 93.81 85 PHE A CA 1
ATOM 691 C C . PHE A 1 85 ? -12.686 8.202 12.937 1.00 93.81 85 PHE A C 1
ATOM 693 O O . PHE A 1 85 ? -13.495 8.348 12.026 1.00 93.81 85 PHE A O 1
ATOM 700 N N . GLY A 1 86 ? -13.077 7.813 14.150 1.00 95.56 86 GLY A N 1
ATOM 701 C CA . GLY A 1 86 ? -14.446 7.387 14.446 1.00 95.56 86 GLY A CA 1
ATOM 702 C C . GLY A 1 86 ? -14.839 6.098 13.720 1.00 95.56 86 GLY A C 1
ATOM 703 O O . GLY A 1 86 ? -16.015 5.899 13.428 1.00 95.56 86 GLY A O 1
ATOM 704 N N . LEU A 1 87 ? -13.856 5.262 13.383 1.00 95.75 87 LEU A N 1
ATOM 705 C CA . LEU A 1 87 ? -14.043 3.942 12.788 1.00 95.75 87 LEU A CA 1
ATOM 706 C C . LEU A 1 87 ? -14.111 2.868 13.885 1.00 95.75 87 LEU A C 1
ATOM 708 O O . LEU A 1 87 ? -13.763 3.120 15.042 1.00 95.75 87 LEU A O 1
ATOM 712 N N . ASP A 1 88 ? -14.539 1.658 13.516 1.00 96.25 88 ASP A N 1
ATOM 713 C CA . ASP A 1 88 ? -14.569 0.518 14.438 1.00 96.25 88 ASP A CA 1
ATOM 714 C C . ASP A 1 88 ? -13.153 0.128 14.893 1.00 96.25 88 ASP A C 1
ATOM 716 O O . ASP A 1 88 ? -12.193 0.205 14.120 1.00 96.25 88 ASP A O 1
ATOM 720 N N . ARG A 1 89 ? -13.009 -0.344 16.136 1.00 92.19 89 ARG A N 1
ATOM 721 C CA . ARG A 1 89 ? -11.702 -0.738 16.693 1.00 92.19 89 ARG A CA 1
ATOM 722 C C . ARG A 1 89 ? -11.022 -1.876 15.924 1.00 92.19 89 ARG A C 1
ATOM 724 O O . ARG A 1 89 ? -9.809 -2.024 16.029 1.00 92.19 89 ARG A O 1
ATOM 731 N N . ASN A 1 90 ? -11.767 -2.666 15.156 1.00 89.62 90 ASN A N 1
ATOM 732 C CA . ASN A 1 90 ? -11.248 -3.772 14.350 1.00 89.62 90 ASN A CA 1
ATOM 733 C C . ASN A 1 90 ? -10.964 -3.362 12.895 1.00 89.62 90 ASN A C 1
ATOM 735 O O . ASN A 1 90 ? -10.690 -4.217 12.061 1.00 89.62 90 ASN A O 1
ATOM 739 N N . THR A 1 91 ? -11.026 -2.066 12.571 1.00 91.31 91 THR A N 1
ATOM 740 C CA . THR A 1 91 ? -10.724 -1.574 11.219 1.00 91.31 91 THR A CA 1
ATOM 741 C C . THR A 1 91 ? -9.261 -1.850 10.852 1.00 91.31 91 THR A C 1
ATOM 743 O O . THR A 1 91 ? -8.357 -1.531 11.628 1.00 91.31 91 THR A O 1
ATOM 746 N N . SER A 1 92 ? -9.029 -2.410 9.663 1.00 90.69 92 SER A N 1
ATOM 747 C CA . SER A 1 92 ? -7.692 -2.691 9.113 1.00 90.69 92 SER A CA 1
ATOM 748 C C . SER A 1 92 ? -6.858 -1.415 8.913 1.00 90.69 92 SER A C 1
ATOM 750 O O . SER A 1 92 ? -7.422 -0.325 8.746 1.00 90.69 92 SER A O 1
ATOM 752 N N . HIS A 1 93 ? -5.521 -1.508 8.856 1.00 84.94 93 HIS A N 1
ATOM 753 C CA . HIS A 1 93 ? -4.702 -0.345 8.474 1.00 84.94 93 HIS A CA 1
ATOM 754 C C . HIS A 1 93 ? -5.040 0.123 7.066 1.00 84.94 93 HIS A C 1
ATOM 756 O O . HIS A 1 93 ? -5.088 1.329 6.809 1.00 84.94 93 HIS A O 1
ATOM 762 N N . THR A 1 94 ? -5.329 -0.819 6.170 1.00 88.06 94 THR A N 1
ATOM 763 C CA . THR A 1 94 ? -5.749 -0.537 4.797 1.00 88.06 94 THR A CA 1
ATOM 764 C C . THR A 1 94 ? -6.951 0.411 4.759 1.00 88.06 94 THR A C 1
ATOM 766 O O . THR A 1 94 ? -6.917 1.439 4.076 1.00 88.06 94 THR A O 1
ATOM 769 N N . 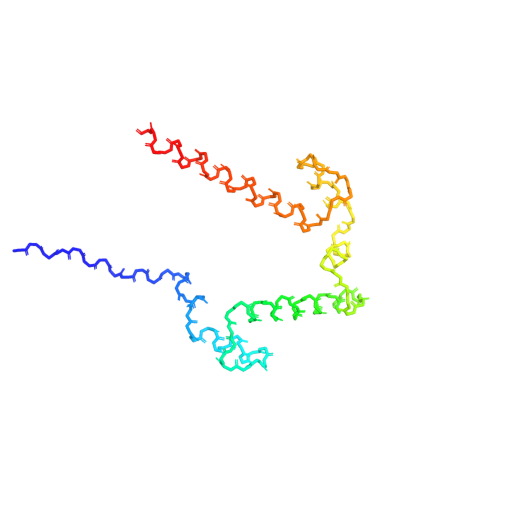ASP A 1 95 ? -8.003 0.130 5.524 1.00 92.25 95 ASP A N 1
ATOM 770 C CA . ASP A 1 95 ? -9.214 0.953 5.510 1.00 92.25 95 ASP A CA 1
ATOM 771 C C . ASP A 1 95 ? -9.043 2.262 6.293 1.00 92.25 95 ASP A C 1
ATOM 773 O O . ASP A 1 95 ? -9.533 3.309 5.855 1.00 92.25 95 ASP A O 1
ATOM 777 N N . ILE A 1 96 ? -8.252 2.259 7.371 1.00 92.31 96 ILE A N 1
ATOM 778 C CA . ILE A 1 96 ? -7.830 3.488 8.066 1.00 92.31 96 ILE A CA 1
ATOM 779 C C . ILE A 1 96 ? -7.082 4.426 7.100 1.00 92.31 96 ILE A C 1
ATOM 781 O O . ILE A 1 96 ? -7.328 5.637 7.076 1.00 92.31 96 ILE A O 1
ATOM 785 N N . ASN A 1 97 ? -6.187 3.885 6.269 1.00 89.19 97 ASN A N 1
ATOM 786 C CA . ASN A 1 97 ? -5.424 4.650 5.286 1.00 89.19 97 ASN A CA 1
ATOM 787 C C . ASN A 1 97 ? -6.319 5.203 4.172 1.00 89.19 97 ASN A C 1
ATOM 789 O O . ASN A 1 97 ? -6.194 6.381 3.820 1.00 89.19 97 ASN A O 1
ATOM 793 N N . LYS A 1 98 ? -7.269 4.411 3.660 1.00 92.88 98 LYS A N 1
ATOM 794 C CA . LYS A 1 98 ? -8.276 4.899 2.701 1.00 92.88 98 LYS A CA 1
ATOM 795 C C . LYS A 1 98 ? -9.076 6.066 3.279 1.00 92.88 98 LYS A C 1
ATOM 797 O O . LYS A 1 98 ? -9.235 7.089 2.609 1.00 92.88 98 LYS A O 1
ATOM 802 N N . GLU A 1 99 ? -9.518 5.961 4.532 1.00 95.75 99 GLU A N 1
ATOM 803 C CA . GLU A 1 99 ? -10.262 7.026 5.209 1.00 95.75 99 GLU A CA 1
ATOM 804 C C . GLU A 1 99 ? -9.419 8.300 5.370 1.00 95.75 99 GLU A C 1
ATOM 806 O O . GLU A 1 99 ? -9.883 9.405 5.067 1.00 95.75 99 GLU A O 1
ATOM 811 N N . ARG A 1 100 ? -8.144 8.165 5.756 1.00 93.50 100 ARG A N 1
ATOM 812 C CA . ARG A 1 100 ? -7.198 9.290 5.813 1.00 93.50 100 ARG A CA 1
ATOM 813 C C . ARG A 1 100 ? -7.096 10.004 4.464 1.00 93.50 100 ARG A C 1
ATOM 815 O O . ARG A 1 100 ? -7.165 11.235 4.414 1.00 93.50 100 ARG A O 1
ATOM 822 N N . GLN A 1 101 ? -6.941 9.254 3.373 1.00 91.75 101 GLN A N 1
ATOM 823 C CA . GLN A 1 101 ? -6.827 9.830 2.030 1.00 91.75 101 GLN A CA 1
ATOM 824 C C . GLN A 1 101 ? -8.120 10.520 1.594 1.00 91.75 101 GLN A C 1
ATOM 826 O O . GLN A 1 101 ? -8.071 11.618 1.033 1.00 91.75 101 GLN A O 1
ATOM 831 N N . ARG A 1 102 ? -9.283 9.932 1.896 1.00 95.38 102 ARG A N 1
ATOM 832 C CA . ARG A 1 102 ? -10.588 10.555 1.643 1.00 95.38 102 ARG A CA 1
ATOM 833 C C . ARG A 1 102 ? -10.698 11.906 2.352 1.00 95.38 102 ARG A C 1
ATOM 835 O O . ARG A 1 102 ? -10.963 12.913 1.694 1.00 95.38 102 ARG A O 1
ATOM 842 N N . ARG A 1 103 ? -10.405 11.956 3.657 1.00 94.44 103 ARG A N 1
ATOM 843 C CA . ARG A 1 103 ? -10.429 13.200 4.452 1.00 94.44 103 ARG A CA 1
ATOM 844 C C . ARG A 1 103 ? -9.464 14.251 3.920 1.00 94.44 103 ARG A C 1
ATOM 846 O O . ARG A 1 103 ? -9.833 15.419 3.822 1.00 94.44 103 ARG A O 1
ATOM 853 N N . ARG A 1 104 ? -8.248 13.851 3.532 1.00 92.75 104 ARG A N 1
ATOM 854 C CA . ARG A 1 104 ? -7.261 14.757 2.922 1.00 92.75 104 ARG A CA 1
ATOM 855 C C . ARG A 1 104 ? -7.796 15.365 1.626 1.00 92.75 104 ARG A C 1
ATOM 857 O O . ARG A 1 104 ? -7.723 16.580 1.456 1.00 92.75 104 ARG A O 1
ATOM 864 N N . LYS A 1 105 ? -8.371 14.548 0.736 1.00 94.56 105 LYS A N 1
ATOM 865 C CA . LYS A 1 105 ? -8.985 15.020 -0.518 1.00 94.56 105 LYS A CA 1
ATOM 866 C C . LYS A 1 105 ? -10.132 15.996 -0.250 1.00 94.56 105 LYS A C 1
ATOM 868 O O . LYS A 1 105 ? -10.232 17.016 -0.924 1.00 94.56 105 LYS A O 1
ATOM 873 N N . GLU A 1 106 ? -10.980 15.721 0.737 1.00 95.06 106 GLU A N 1
ATOM 874 C CA . GLU A 1 106 ? -12.072 16.622 1.127 1.00 95.06 106 GLU A CA 1
ATOM 875 C C . GLU A 1 106 ? -11.575 17.949 1.692 1.00 95.06 106 GLU A C 1
ATOM 877 O O . GLU A 1 106 ? -12.096 19.002 1.327 1.00 95.06 106 GLU A O 1
ATOM 882 N N . LEU A 1 107 ? -10.551 17.914 2.545 1.00 93.94 107 LEU A N 1
ATOM 883 C CA . LEU A 1 107 ? -9.933 19.118 3.087 1.00 93.94 107 LEU A CA 1
ATOM 884 C C . LEU A 1 107 ? -9.338 19.982 1.970 1.00 93.94 107 LEU A C 1
ATOM 886 O O . LEU A 1 107 ? -9.616 21.177 1.913 1.00 93.94 107 LEU A O 1
ATOM 890 N N . LEU A 1 108 ? -8.593 19.375 1.042 1.00 92.88 108 LEU A N 1
ATOM 891 C CA . LEU A 1 108 ? -8.038 20.077 -0.116 1.00 92.88 108 LEU A CA 1
ATOM 892 C C . LEU A 1 108 ? -9.140 20.706 -0.973 1.00 92.88 108 LEU A C 1
ATOM 894 O O . LEU A 1 108 ? -9.033 21.874 -1.336 1.00 92.88 108 LEU A O 1
ATOM 898 N N . LYS A 1 109 ? -10.230 19.977 -1.249 1.00 93.81 109 LYS A N 1
ATOM 899 C CA . LYS A 1 109 ? -11.387 20.522 -1.981 1.00 93.81 109 LYS A CA 1
ATOM 900 C C . LYS A 1 109 ? -11.985 21.745 -1.279 1.00 93.81 109 LYS A C 1
ATOM 902 O O . LYS A 1 109 ? -12.283 22.731 -1.948 1.00 93.81 109 LYS A O 1
ATOM 907 N N . LYS A 1 110 ? -12.136 21.702 0.051 1.00 93.25 110 LYS A N 1
ATOM 908 C CA . LYS A 1 110 ? -12.643 22.836 0.844 1.00 93.25 110 LYS A CA 1
ATOM 909 C C . LYS A 1 110 ? -11.714 24.047 0.760 1.00 93.25 110 LYS A C 1
ATOM 911 O O . LYS A 1 110 ? -12.193 25.137 0.469 1.00 93.25 110 LYS A O 1
ATOM 916 N N . ILE A 1 111 ? -10.408 23.845 0.944 1.00 92.75 111 ILE A N 1
ATOM 917 C CA . ILE A 1 111 ? -9.401 24.915 0.856 1.00 92.75 111 ILE A CA 1
ATOM 918 C C . ILE A 1 111 ? -9.429 25.563 -0.534 1.00 92.75 111 ILE A C 1
ATOM 920 O O . ILE A 1 111 ? -9.551 26.780 -0.652 1.00 92.75 111 ILE A O 1
ATOM 924 N N . TRP A 1 112 ? -9.412 24.757 -1.597 1.00 90.38 112 TRP A N 1
ATOM 925 C CA . TRP A 1 112 ? -9.482 25.259 -2.971 1.00 90.38 112 TRP A CA 1
ATOM 926 C C . TRP A 1 112 ? -10.772 26.027 -3.266 1.00 90.38 112 TRP A C 1
ATOM 928 O O . TRP A 1 112 ? -10.735 27.041 -3.960 1.00 90.38 112 TRP A O 1
ATOM 938 N N . SER A 1 113 ? -11.908 25.571 -2.734 1.00 89.81 113 SER A N 1
ATOM 939 C CA . SER A 1 113 ? -13.177 26.286 -2.876 1.00 89.81 113 SER A CA 1
ATOM 940 C C . SER A 1 113 ? -13.178 27.631 -2.153 1.00 89.81 113 SER A C 1
ATOM 942 O O . SER A 1 113 ? -13.875 28.535 -2.595 1.00 89.81 113 SER A O 1
ATOM 944 N N . GLN A 1 114 ? -12.451 27.777 -1.046 1.00 87.81 114 GLN A N 1
ATOM 945 C CA . GLN A 1 114 ? -12.354 29.053 -0.337 1.00 87.81 114 GLN A CA 1
ATOM 946 C C . GLN A 1 114 ? -11.496 30.044 -1.122 1.00 87.81 114 GLN A C 1
ATOM 948 O O . GLN A 1 114 ? -11.944 31.159 -1.346 1.00 87.81 114 GLN A O 1
ATOM 953 N N . ILE A 1 115 ? -10.340 29.601 -1.627 1.00 87.94 115 ILE A N 1
ATOM 954 C CA . ILE A 1 115 ? -9.418 30.433 -2.419 1.00 87.94 115 ILE A CA 1
ATOM 955 C C . ILE A 1 115 ? -10.075 30.967 -3.700 1.00 87.94 115 ILE A C 1
ATOM 957 O O . ILE A 1 115 ? -9.822 32.098 -4.090 1.00 87.94 115 ILE A O 1
ATOM 961 N N . ARG A 1 116 ? -10.914 30.173 -4.381 1.00 80.62 116 ARG A N 1
ATOM 962 C CA . ARG A 1 116 ? -11.572 30.613 -5.629 1.00 80.62 116 ARG A CA 1
ATOM 963 C C . ARG A 1 116 ? -12.754 31.564 -5.429 1.00 80.62 116 ARG A C 1
ATOM 965 O O . ARG A 1 116 ? -13.190 32.164 -6.403 1.00 80.62 116 ARG A O 1
ATOM 972 N N . ASN A 1 117 ? -13.313 31.633 -4.222 1.00 67.12 117 ASN A N 1
ATOM 973 C CA . ASN A 1 117 ? -14.476 32.471 -3.911 1.00 67.12 117 ASN A CA 1
ATOM 974 C C . ASN A 1 117 ? -14.093 33.770 -3.170 1.00 67.12 117 ASN A C 1
ATOM 976 O O . ASN A 1 117 ? -14.984 34.503 -2.741 1.00 67.12 117 ASN A O 1
ATOM 980 N N . THR A 1 118 ? -12.794 34.028 -3.008 1.00 56.84 118 THR A N 1
ATOM 981 C CA . THR A 1 118 ? -12.181 35.261 -2.481 1.00 56.84 118 THR A CA 1
ATOM 982 C C . THR A 1 118 ? -11.477 36.004 -3.598 1.00 56.84 118 THR A C 1
ATOM 984 O O . THR A 1 118 ? -11.612 37.243 -3.641 1.00 56.84 118 THR A O 1
#

Organism: NCBI:txid1798701

Radius of gyration: 20.94 Å; chains: 1; bounding box: 31×58×51 Å